Protein AF-A0A1I0Z2L7-F1 (afdb_monomer)

Sequence (50 aa):
MPRKNYTIEFKQIVLDAYEHKGFSLKGIYQKYGVHHTALMDWKKSVTKYG

Mean predicted aligned error: 5.94 Å

pLDDT: mean 79.65, std 13.73, range [39.91, 90.75]

Solvent-accessible surface area (backbone atoms only — not comparable to full-atom values): 3115 Å² total; per-residue (Å²): 130,85,82,79,83,75,52,71,69,57,54,49,55,53,49,46,40,42,72,75,65,67,43,48,64,67,52,43,28,74,76,69,70,43,54,60,68,61,52,51,55,48,51,59,55,55,63,72,76,107

Secondary structure (DSSP, 8-state):
-------HHHHHHHHHHHHTS---HHHHHHHH---HHHHHHHHHHHHTT-

Radius of gyration: 10.49 Å; Cα contacts (8 Å, |Δi|>4): 28; chains: 1; bounding box: 26×20×25 Å

Nearest PDB structures (foldseek):
  2w48-assembly1_B  TM=7.906E-01  e=1.010E+00  Klebsiella pneumoniae
  7bcb-assembly1_A  TM=7.333E-01  e=7.011E-01  Escherichia coli K-12
  7bca-assembly1_B  TM=6.909E-01  e=6.517E-01  Escherichia coli K-12
  8r7y-assembly2_D  TM=7.804E-01  e=1.456E+00  Bacillus subtilis subsp. subtilis str. 168

InterPro domains:
  IPR009057 Homedomain-like superfamily [SSF46689] (1-47)
  IPR036388 Winged helix-like DNA-binding domain superfamily [G3DSA:1.10.10.10] (1-50)

Structure (mmCIF, N/CA/C/O backbone):
data_AF-A0A1I0Z2L7-F1
#
_entry.id   AF-A0A1I0Z2L7-F1
#
loop_
_atom_site.group_PDB
_atom_site.id
_atom_site.type_symbol
_atom_site.label_atom_id
_atom_site.label_alt_id
_atom_site.label_comp_id
_atom_site.label_asym_id
_atom_site.label_entity_id
_atom_site.label_seq_id
_atom_site.pdbx_PDB_ins_code
_atom_site.Cartn_x
_atom_site.Cartn_y
_atom_site.Cartn_z
_atom_site.occupancy
_atom_site.B_iso_or_equiv
_atom_site.auth_seq_id
_atom_site.auth_comp_id
_atom_site.auth_asym_id
_atom_site.auth_atom_id
_atom_site.pd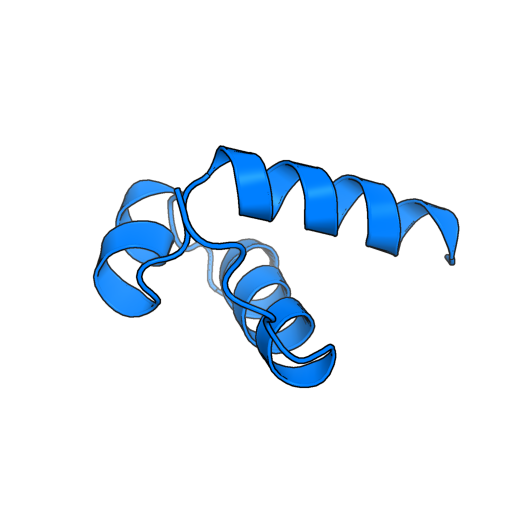bx_PDB_model_num
ATOM 1 N N . MET A 1 1 ? -3.232 -13.304 -14.764 1.00 39.91 1 MET A N 1
ATOM 2 C CA . MET A 1 1 ? -3.232 -11.823 -14.816 1.00 39.91 1 MET A CA 1
ATOM 3 C C . MET A 1 1 ? -1.809 -11.343 -15.078 1.00 39.91 1 MET A C 1
ATOM 5 O O . MET A 1 1 ? -0.908 -11.908 -14.463 1.00 39.91 1 MET A O 1
ATOM 9 N N . PRO A 1 2 ? -1.574 -10.381 -15.989 1.00 43.19 2 PRO A N 1
ATOM 10 C CA . PRO A 1 2 ? -0.232 -9.858 -16.242 1.00 43.19 2 PRO A CA 1
ATOM 11 C C . PRO A 1 2 ? 0.339 -9.258 -14.953 1.00 43.19 2 PRO A C 1
ATOM 13 O O . PRO A 1 2 ? -0.361 -8.549 -14.226 1.00 43.19 2 PRO A O 1
ATOM 16 N N . ARG A 1 3 ? 1.597 -9.584 -14.639 1.00 55.22 3 ARG A N 1
ATOM 17 C CA . ARG A 1 3 ? 2.283 -9.063 -13.452 1.00 55.22 3 ARG A CA 1
ATOM 18 C C . ARG A 1 3 ? 2.530 -7.573 -13.677 1.00 55.22 3 ARG A C 1
ATOM 20 O O . ARG A 1 3 ? 3.457 -7.200 -14.386 1.00 55.22 3 ARG A O 1
ATOM 27 N N . LYS A 1 4 ? 1.674 -6.718 -13.113 1.00 66.56 4 LYS A N 1
ATOM 28 C CA . LYS A 1 4 ? 1.948 -5.281 -13.028 1.00 66.56 4 LYS A CA 1
ATOM 29 C C . LYS A 1 4 ? 3.228 -5.112 -12.204 1.00 66.56 4 LYS A C 1
ATOM 31 O O . LYS A 1 4 ? 3.232 -5.401 -11.008 1.00 66.56 4 LYS A O 1
ATOM 36 N N . ASN A 1 5 ? 4.317 -4.700 -12.850 1.00 70.94 5 ASN A N 1
ATOM 37 C CA . ASN A 1 5 ? 5.563 -4.381 -12.163 1.00 70.94 5 ASN A CA 1
ATOM 38 C C . ASN A 1 5 ? 5.412 -3.015 -11.495 1.00 70.94 5 ASN A C 1
ATOM 40 O O . ASN A 1 5 ? 5.618 -1.975 -12.110 1.00 70.94 5 ASN A O 1
ATOM 44 N N . TYR A 1 6 ? 5.007 -3.033 -10.229 1.00 79.94 6 TYR A N 1
ATOM 45 C CA . TYR A 1 6 ? 4.987 -1.843 -9.390 1.00 79.94 6 TYR A CA 1
ATOM 46 C C . TYR A 1 6 ? 6.409 -1.501 -8.944 1.00 79.94 6 TYR A C 1
ATOM 48 O O . TYR A 1 6 ? 7.121 -2.374 -8.433 1.00 7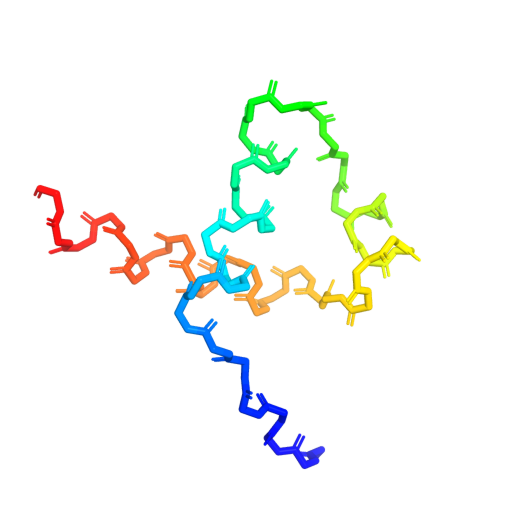9.94 6 TYR A O 1
ATOM 56 N N . THR A 1 7 ? 6.804 -0.240 -9.118 1.00 85.00 7 THR A N 1
ATOM 57 C CA . THR A 1 7 ? 8.087 0.280 -8.630 1.00 85.00 7 THR A CA 1
ATOM 58 C C . THR A 1 7 ? 8.146 0.235 -7.102 1.00 85.00 7 THR A C 1
ATOM 60 O O . THR A 1 7 ? 7.116 0.199 -6.426 1.00 85.00 7 THR A O 1
ATOM 63 N N . ILE A 1 8 ? 9.359 0.213 -6.544 1.00 83.44 8 ILE A N 1
ATOM 64 C CA . ILE A 1 8 ? 9.570 0.174 -5.087 1.00 83.44 8 ILE A CA 1
ATOM 65 C C . ILE A 1 8 ? 8.963 1.418 -4.422 1.00 83.44 8 ILE A C 1
ATOM 67 O O . ILE A 1 8 ? 8.221 1.278 -3.452 1.00 83.44 8 ILE A O 1
ATOM 71 N N . GLU A 1 9 ? 9.182 2.600 -5.004 1.00 85.94 9 GLU A N 1
ATOM 72 C CA . GLU A 1 9 ? 8.604 3.866 -4.528 1.00 85.94 9 GLU A CA 1
ATOM 73 C C . GLU A 1 9 ? 7.074 3.817 -4.477 1.00 85.94 9 GLU A C 1
ATOM 75 O O . GLU A 1 9 ? 6.462 4.201 -3.482 1.00 85.94 9 GLU A O 1
ATOM 80 N N . PHE A 1 10 ? 6.432 3.275 -5.517 1.00 88.06 10 PHE A N 1
ATOM 81 C CA . PHE A 1 10 ? 4.977 3.161 -5.534 1.00 88.06 10 PHE A CA 1
ATOM 82 C C . PHE A 1 10 ? 4.468 2.255 -4.409 1.00 88.06 10 PHE A C 1
ATOM 84 O O . PHE A 1 10 ? 3.499 2.597 -3.733 1.00 88.06 10 PHE A O 1
ATOM 91 N N . LYS A 1 11 ? 5.131 1.117 -4.161 1.00 87.38 11 LYS A N 1
ATOM 92 C CA . LYS A 1 11 ? 4.759 0.219 -3.056 1.00 87.38 11 LYS A CA 1
ATOM 93 C C . LYS A 1 11 ? 4.867 0.921 -1.703 1.00 87.38 11 LYS A C 1
ATOM 95 O O . LYS A 1 11 ? 3.974 0.747 -0.878 1.00 87.38 11 LYS A O 1
ATOM 100 N N . GLN A 1 12 ? 5.908 1.727 -1.495 1.00 86.50 12 GLN A N 1
ATOM 101 C CA . GLN A 1 12 ? 6.090 2.506 -0.266 1.00 86.50 12 GLN A CA 1
ATOM 102 C C . GLN A 1 12 ? 4.983 3.546 -0.080 1.00 86.50 12 GLN A C 1
ATOM 104 O O . GLN A 1 12 ? 4.393 3.593 0.991 1.00 86.50 12 GLN A O 1
ATOM 109 N N . ILE A 1 13 ? 4.624 4.302 -1.123 1.00 89.12 13 ILE A N 1
ATOM 110 C CA . ILE A 1 13 ? 3.529 5.288 -1.055 1.00 89.12 13 ILE A CA 1
ATOM 111 C C . ILE A 1 13 ? 2.199 4.619 -0.678 1.00 89.12 13 ILE A C 1
ATOM 113 O O . ILE A 1 13 ? 1.422 5.160 0.108 1.00 89.12 13 ILE A O 1
ATOM 117 N N . VAL A 1 14 ? 1.917 3.443 -1.246 1.00 89.06 14 VAL A N 1
ATOM 118 C CA . VAL A 1 14 ? 0.672 2.710 -0.973 1.00 89.06 14 VAL A CA 1
ATOM 119 C C . VAL A 1 14 ? 0.667 2.138 0.449 1.00 89.06 14 VAL A C 1
ATOM 121 O O . VAL A 1 14 ? -0.365 2.196 1.117 1.00 89.06 14 VAL A O 1
ATOM 124 N N . LEU A 1 15 ? 1.799 1.603 0.921 1.00 87.44 15 LEU A N 1
ATOM 125 C CA . LEU A 1 15 ? 1.942 1.105 2.292 1.00 87.44 15 LEU A CA 1
ATOM 126 C C . LEU A 1 15 ? 1.846 2.240 3.318 1.00 87.44 15 LEU A C 1
ATOM 128 O O . LEU A 1 15 ? 1.108 2.099 4.287 1.00 87.44 15 LEU A O 1
ATOM 132 N N . ASP A 1 16 ? 2.481 3.383 3.061 1.00 88.50 16 ASP A N 1
ATOM 133 C CA . ASP A 1 16 ? 2.377 4.585 3.894 1.00 88.50 16 ASP A CA 1
ATOM 134 C C . ASP A 1 16 ? 0.928 5.086 3.978 1.00 88.50 16 ASP A C 1
ATOM 136 O O . ASP A 1 16 ? 0.398 5.341 5.059 1.00 88.50 16 ASP A O 1
ATOM 140 N N . ALA A 1 17 ? 0.220 5.129 2.845 1.00 87.69 17 ALA A N 1
ATOM 141 C CA . ALA A 1 17 ? -1.196 5.480 2.832 1.00 87.69 17 ALA A CA 1
ATOM 142 C C . ALA A 1 17 ? -2.054 4.487 3.639 1.00 87.69 17 ALA A C 1
ATOM 144 O O . ALA A 1 17 ? -3.025 4.889 4.284 1.00 87.69 17 ALA A O 1
ATOM 145 N N . TYR A 1 18 ? -1.715 3.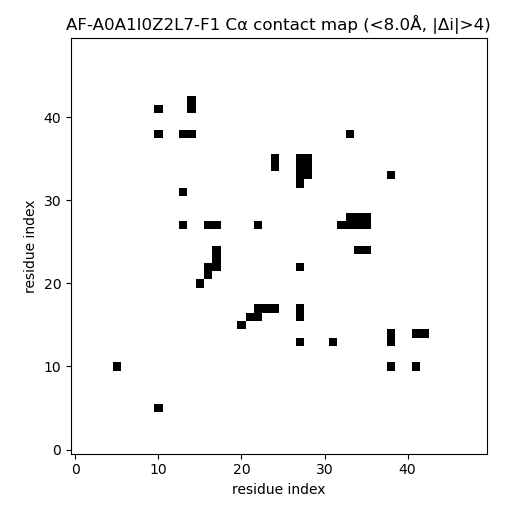199 3.619 1.00 87.31 18 TYR A N 1
ATOM 146 C CA . TYR A 1 18 ? -2.426 2.188 4.395 1.00 87.31 18 TYR A CA 1
ATOM 147 C C . TYR A 1 18 ? -2.149 2.306 5.903 1.00 87.31 18 TYR A C 1
ATOM 149 O O . TYR A 1 18 ? -3.090 2.249 6.692 1.00 87.31 18 TYR A O 1
ATOM 157 N N . GLU A 1 19 ? -0.893 2.503 6.306 1.00 84.31 19 GLU A N 1
ATOM 158 C CA . GLU A 1 19 ? -0.486 2.502 7.719 1.00 84.31 19 GLU A CA 1
ATOM 159 C C . GLU A 1 19 ? -0.682 3.854 8.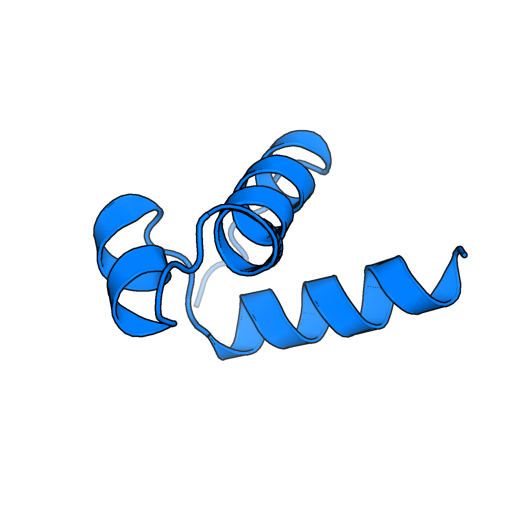411 1.00 84.31 19 GLU A C 1
ATOM 161 O O . GLU A 1 19 ? -1.202 3.899 9.524 1.00 84.31 19 GLU A O 1
ATOM 166 N N . HIS A 1 20 ? -0.329 4.959 7.754 1.00 81.44 20 HIS A N 1
ATOM 167 C CA . HIS A 1 20 ? -0.316 6.287 8.374 1.00 81.44 20 HIS A CA 1
ATOM 168 C C . HIS A 1 20 ? -1.562 7.116 8.070 1.00 81.44 20 HIS A C 1
ATOM 170 O O . HIS A 1 20 ? -1.974 7.936 8.888 1.00 81.44 20 HIS A O 1
ATOM 176 N N . LYS A 1 21 ? -2.194 6.913 6.908 1.00 79.44 21 LYS A N 1
ATOM 177 C CA . LYS A 1 21 ? -3.390 7.683 6.513 1.00 79.44 21 LYS A CA 1
ATOM 178 C C . LYS A 1 21 ? -4.707 6.970 6.823 1.00 79.44 21 LYS A C 1
ATOM 180 O O . LYS A 1 21 ? -5.767 7.500 6.500 1.00 79.44 21 LYS A O 1
ATOM 185 N N . GLY A 1 22 ? -4.650 5.782 7.430 1.00 79.38 22 GLY A N 1
ATOM 186 C CA . GLY A 1 22 ? -5.830 5.031 7.867 1.00 79.38 22 GLY A CA 1
ATOM 187 C C . GLY A 1 22 ? -6.751 4.590 6.725 1.00 79.38 22 GLY A C 1
ATOM 188 O O . GLY A 1 22 ? -7.939 4.353 6.949 1.00 79.38 22 GLY A O 1
ATOM 189 N N . PHE A 1 23 ? -6.247 4.500 5.487 1.00 83.38 23 PHE A N 1
ATOM 190 C CA . PHE A 1 23 ? -7.065 4.028 4.373 1.00 83.38 23 PHE A CA 1
ATOM 191 C C . PHE A 1 23 ? -7.451 2.562 4.581 1.00 83.38 23 PHE A C 1
ATOM 193 O O . PHE A 1 23 ? -6.612 1.697 4.818 1.00 83.38 23 PHE A O 1
ATOM 200 N N . SER A 1 24 ? -8.737 2.254 4.411 1.00 85.81 24 SER A N 1
ATOM 201 C CA . SER A 1 24 ? -9.196 0.866 4.365 1.00 85.81 24 SER A CA 1
ATOM 202 C C . SER A 1 24 ? -8.690 0.164 3.100 1.00 85.81 24 SER A C 1
ATOM 204 O O . SER A 1 24 ? -8.400 0.802 2.085 1.00 85.81 24 SER A O 1
ATOM 206 N N . LEU A 1 25 ? -8.660 -1.173 3.113 1.00 85.31 25 LEU A N 1
ATOM 207 C CA . LEU A 1 25 ? -8.288 -1.980 1.940 1.00 85.31 25 LEU A CA 1
ATOM 208 C C . LEU A 1 25 ? -9.112 -1.616 0.695 1.00 85.31 25 LEU A C 1
ATOM 210 O O . LEU A 1 25 ? -8.586 -1.566 -0.416 1.00 85.31 25 LEU A O 1
ATOM 214 N N . LYS A 1 26 ? -10.399 -1.306 0.890 1.00 87.62 26 LYS A N 1
ATOM 215 C CA . LYS A 1 26 ? -11.288 -0.833 -0.176 1.00 87.62 26 LYS A CA 1
ATOM 216 C C . LYS A 1 26 ? -10.856 0.536 -0.707 1.00 87.62 26 LYS A C 1
ATOM 218 O O . LYS A 1 26 ? -10.844 0.729 -1.918 1.00 87.62 26 LYS A O 1
ATOM 223 N N . GLY A 1 27 ? -10.468 1.457 0.176 1.00 88.62 27 GLY A N 1
ATOM 224 C CA . GLY A 1 27 ? -9.951 2.772 -0.206 1.00 88.62 27 GLY A CA 1
ATOM 225 C C . GLY A 1 27 ? -8.646 2.682 -0.999 1.00 88.62 27 GLY A C 1
ATOM 226 O O . GLY A 1 27 ? -8.499 3.361 -2.013 1.00 88.62 27 GLY A O 1
ATOM 227 N N . ILE A 1 28 ? -7.738 1.784 -0.605 1.00 90.75 28 ILE A N 1
ATOM 228 C CA . ILE A 1 28 ? -6.501 1.521 -1.353 1.00 90.75 28 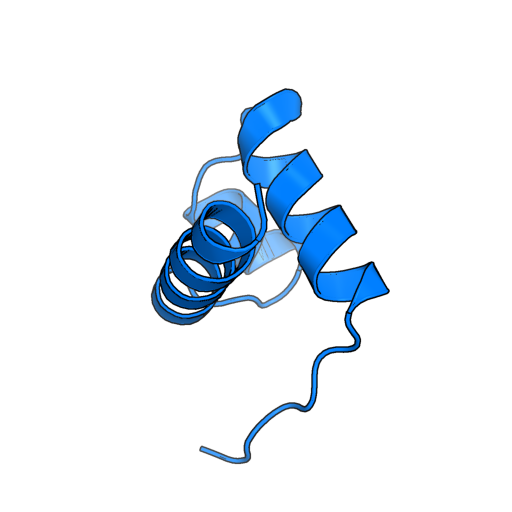ILE A CA 1
ATOM 229 C C . ILE A 1 28 ? -6.804 0.967 -2.747 1.00 90.75 28 ILE A C 1
ATOM 231 O O . ILE A 1 28 ? -6.254 1.457 -3.735 1.00 90.75 28 ILE A O 1
ATOM 235 N N . TYR A 1 29 ? -7.716 -0.000 -2.846 1.00 89.12 29 TYR A N 1
ATOM 236 C CA . TYR A 1 29 ? -8.136 -0.545 -4.134 1.00 89.12 29 TYR A CA 1
ATOM 237 C C . TYR A 1 29 ? -8.757 0.525 -5.039 1.00 89.12 29 TYR A C 1
ATOM 239 O O . TYR A 1 29 ? -8.378 0.633 -6.201 1.00 89.12 29 TYR A O 1
ATOM 247 N N . GLN A 1 30 ? -9.661 1.354 -4.513 1.00 89.56 30 GLN A N 1
ATOM 248 C CA . GLN A 1 30 ? -10.318 2.405 -5.295 1.00 89.56 30 GLN A CA 1
ATOM 249 C C . GLN A 1 30 ? -9.353 3.509 -5.742 1.00 89.56 30 GLN A C 1
ATOM 251 O O . GLN A 1 30 ? -9.479 4.010 -6.855 1.00 89.56 30 GLN A O 1
ATOM 256 N N . LYS A 1 31 ? -8.393 3.889 -4.892 1.00 89.06 31 LYS A N 1
ATOM 257 C CA . LYS A 1 31 ? -7.484 5.009 -5.159 1.00 89.06 31 LYS A CA 1
ATOM 258 C C . LYS A 1 31 ? -6.270 4.619 -5.998 1.00 89.06 31 LYS A C 1
ATOM 260 O O . LYS A 1 31 ? -5.862 5.381 -6.867 1.00 89.06 31 LYS A O 1
ATOM 265 N N . TYR A 1 32 ? -5.688 3.453 -5.727 1.00 87.00 32 TYR A N 1
ATOM 266 C CA . TYR A 1 32 ? -4.424 3.013 -6.325 1.00 87.00 32 TYR A CA 1
ATOM 267 C C . TYR A 1 32 ? -4.587 1.810 -7.262 1.00 87.00 32 TYR A C 1
ATOM 269 O O . TYR A 1 32 ? -3.625 1.407 -7.915 1.00 87.00 32 TYR A O 1
ATOM 277 N N . GLY A 1 33 ? -5.774 1.196 -7.328 1.00 88.00 33 GLY A N 1
ATOM 278 C CA . GLY A 1 33 ? -6.009 -0.013 -8.124 1.00 88.00 33 GLY A CA 1
ATOM 279 C C . GLY A 1 33 ? -5.259 -1.241 -7.599 1.00 88.00 33 GLY A C 1
ATOM 280 O O . GLY A 1 33 ? -5.076 -2.215 -8.333 1.00 88.00 33 GLY A O 1
ATOM 281 N N . VAL A 1 3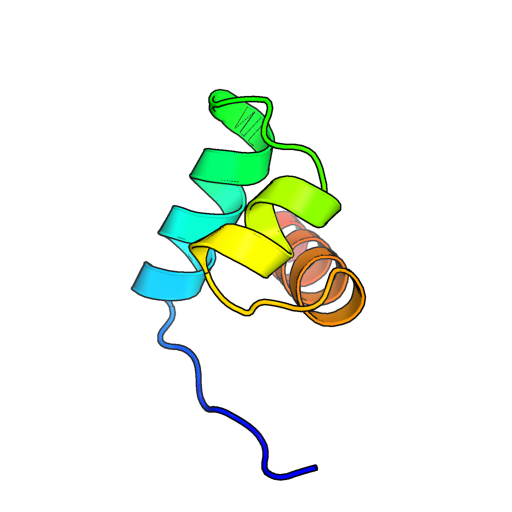4 ? -4.782 -1.188 -6.352 1.00 88.00 34 VAL A N 1
ATOM 282 C CA . VAL A 1 34 ? -3.988 -2.251 -5.733 1.00 88.00 34 VAL A CA 1
ATOM 283 C C . VAL A 1 34 ? -4.907 -3.189 -4.970 1.00 88.00 34 VAL A C 1
ATOM 285 O O . VAL A 1 34 ? -5.685 -2.775 -4.113 1.00 88.00 34 VAL A O 1
ATOM 288 N N . HIS A 1 35 ? -4.804 -4.479 -5.278 1.00 87.94 35 HIS A N 1
ATOM 289 C CA . HIS A 1 35 ? -5.554 -5.504 -4.569 1.00 87.94 35 HIS A CA 1
ATOM 290 C C . HIS A 1 35 ? -4.962 -5.747 -3.177 1.00 87.94 35 HIS A C 1
ATOM 292 O O . HIS A 1 35 ? -3.745 -5.731 -2.994 1.00 87.94 35 HIS A O 1
ATOM 298 N N . HIS A 1 36 ? -5.825 -6.037 -2.205 1.00 84.38 36 HIS A N 1
ATOM 299 C CA . HIS A 1 36 ? -5.417 -6.251 -0.815 1.00 84.38 36 HIS A CA 1
ATOM 300 C C . HIS A 1 36 ? -4.395 -7.388 -0.644 1.00 84.38 36 HIS A C 1
ATOM 302 O O . HIS A 1 36 ? -3.528 -7.301 0.217 1.00 84.38 36 HIS A O 1
ATOM 308 N N . THR A 1 37 ? -4.453 -8.429 -1.479 1.00 87.81 37 THR A N 1
ATOM 309 C CA . THR A 1 37 ? -3.484 -9.537 -1.472 1.00 87.81 37 THR A CA 1
ATOM 310 C C . THR A 1 37 ? -2.071 -9.054 -1.795 1.00 87.81 37 THR A C 1
ATOM 312 O O . THR A 1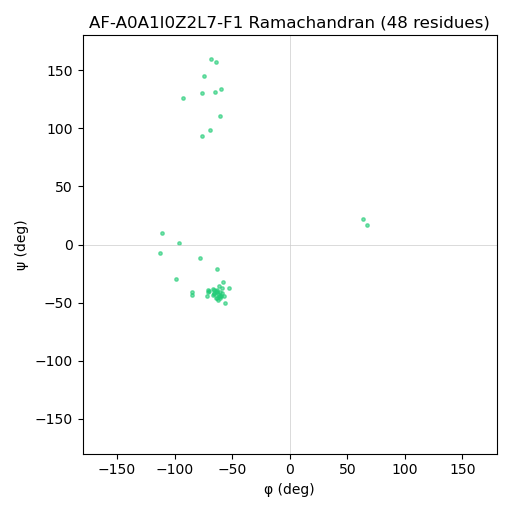 37 ? -1.143 -9.334 -1.045 1.00 87.81 37 THR A O 1
ATOM 315 N N . ALA A 1 38 ? -1.919 -8.242 -2.847 1.00 87.12 38 ALA A N 1
ATOM 316 C CA . ALA A 1 38 ? -0.633 -7.653 -3.218 1.00 87.12 38 ALA A CA 1
ATOM 317 C C . ALA A 1 38 ? -0.100 -6.712 -2.126 1.00 87.12 38 ALA A C 1
ATOM 319 O O . ALA A 1 38 ? 1.090 -6.732 -1.827 1.00 87.12 38 ALA A O 1
ATOM 320 N N . LEU A 1 39 ? -0.985 -5.931 -1.498 1.00 86.88 39 LEU A N 1
ATOM 321 C CA . LEU A 1 39 ? -0.621 -5.052 -0.386 1.00 86.88 39 LEU A CA 1
ATOM 322 C C . LEU A 1 39 ? -0.063 -5.840 0.810 1.00 86.88 39 LEU A C 1
ATOM 324 O O . LEU A 1 39 ? 0.962 -5.461 1.373 1.00 86.88 39 LEU A O 1
ATOM 328 N N . MET A 1 40 ? -0.709 -6.951 1.176 1.00 86.56 40 MET A N 1
ATOM 329 C CA . MET A 1 40 ? -0.263 -7.815 2.276 1.00 86.56 40 MET A CA 1
ATOM 330 C C . MET A 1 40 ? 1.080 -8.489 1.973 1.00 86.56 40 MET A C 1
ATOM 332 O O . MET A 1 40 ? 1.936 -8.570 2.856 1.00 86.56 40 MET A O 1
ATOM 336 N N . ASP A 1 41 ? 1.297 -8.922 0.730 1.00 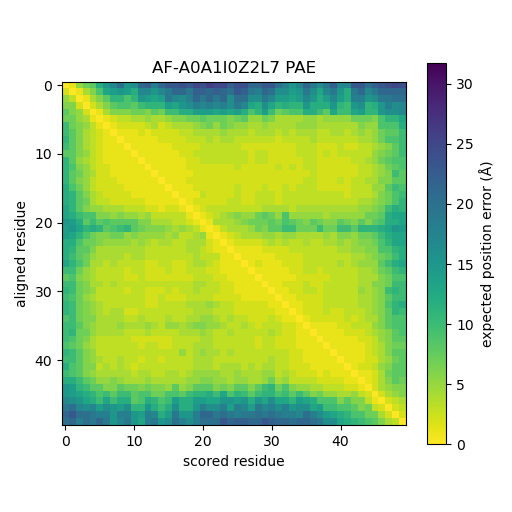87.19 41 ASP A N 1
ATOM 337 C CA . ASP A 1 41 ? 2.582 -9.481 0.296 1.00 87.19 41 ASP A CA 1
ATOM 338 C C . ASP A 1 41 ? 3.709 -8.442 0.363 1.00 87.19 41 ASP A C 1
ATOM 340 O O . ASP A 1 41 ? 4.824 -8.752 0.795 1.00 87.19 41 ASP A O 1
ATOM 344 N N . TRP A 1 42 ? 3.431 -7.190 -0.017 1.00 86.81 42 TRP A N 1
ATOM 345 C CA . TRP A 1 42 ? 4.403 -6.100 0.105 1.00 86.81 42 TRP A CA 1
ATOM 346 C C . TRP A 1 42 ? 4.697 -5.773 1.558 1.00 86.81 42 TRP A C 1
ATOM 348 O O . TRP A 1 42 ? 5.867 -5.649 1.906 1.00 86.81 42 TRP A O 1
ATOM 358 N N . LYS A 1 43 ? 3.670 -5.715 2.412 1.00 81.88 43 LYS A N 1
ATOM 359 C CA . LYS A 1 43 ? 3.845 -5.489 3.848 1.00 81.88 43 LYS A CA 1
ATOM 360 C C . LYS A 1 43 ? 4.770 -6.545 4.456 1.00 81.88 43 LYS A C 1
ATOM 362 O O . LYS A 1 43 ? 5.781 -6.185 5.043 1.00 81.88 43 LYS A O 1
ATOM 367 N N . LYS A 1 44 ? 4.509 -7.835 4.206 1.00 81.94 44 LYS A N 1
ATOM 368 C CA . LYS A 1 44 ? 5.378 -8.942 4.657 1.00 81.94 44 LYS A CA 1
ATOM 369 C C . LYS A 1 44 ? 6.808 -8.841 4.126 1.00 81.94 44 LYS A C 1
ATOM 371 O O . LYS A 1 44 ? 7.749 -9.192 4.831 1.00 81.94 44 LYS A O 1
ATOM 376 N N . SER A 1 45 ? 6.970 -8.390 2.883 1.00 75.12 45 SER A N 1
ATOM 377 C CA . SER A 1 45 ? 8.290 -8.229 2.269 1.00 75.12 45 SER A CA 1
ATOM 378 C C . SER A 1 45 ? 9.075 -7.081 2.902 1.00 75.12 45 SER A C 1
ATOM 380 O O . SER A 1 45 ? 10.266 -7.234 3.134 1.00 75.12 45 SER A O 1
ATOM 382 N N . VAL A 1 46 ? 8.420 -5.959 3.216 1.00 68.75 46 VAL A N 1
ATOM 383 C CA . VAL A 1 46 ? 9.056 -4.781 3.828 1.00 68.75 46 VAL A CA 1
ATOM 384 C C . VAL A 1 46 ? 9.446 -5.046 5.284 1.00 68.75 46 VAL A C 1
ATOM 386 O O . VAL A 1 46 ? 10.551 -4.689 5.674 1.00 68.75 46 VAL A O 1
ATOM 389 N N . THR A 1 47 ? 8.623 -5.757 6.067 1.00 58.91 47 THR A N 1
ATOM 390 C CA . THR A 1 47 ? 8.965 -6.109 7.464 1.00 58.91 47 THR A CA 1
ATOM 391 C C . THR A 1 47 ? 10.194 -7.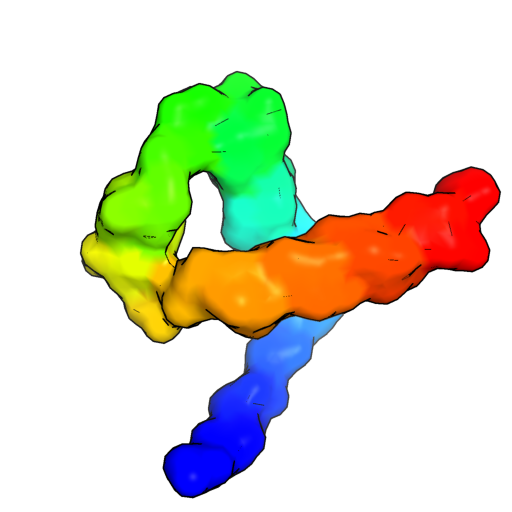019 7.571 1.00 58.91 47 THR A C 1
ATOM 393 O O . THR A 1 47 ? 10.830 -7.066 8.614 1.00 58.91 47 THR A O 1
ATOM 396 N N . LYS A 1 48 ? 10.559 -7.739 6.502 1.00 52.62 48 LYS A N 1
ATOM 397 C CA . LYS A 1 48 ? 11.734 -8.625 6.486 1.00 52.62 48 LYS A CA 1
ATOM 398 C C . LYS A 1 48 ? 13.070 -7.876 6.330 1.00 52.62 48 LYS A C 1
ATOM 400 O O . LYS A 1 48 ? 14.116 -8.493 6.491 1.00 52.62 48 LYS A O 1
ATOM 405 N N . TYR A 1 49 ? 13.036 -6.584 5.997 1.00 48.09 49 TYR A N 1
ATOM 406 C CA . TYR A 1 49 ? 14.221 -5.730 5.840 1.00 48.09 49 TYR A CA 1
ATOM 407 C C . TYR A 1 49 ? 14.346 -4.658 6.940 1.00 48.09 49 TYR A C 1
ATOM 409 O O . TYR A 1 49 ? 15.164 -3.752 6.793 1.00 48.09 49 TYR A O 1
ATOM 417 N N . GLY A 1 50 ? 13.524 -4.742 7.994 1.00 42.31 50 GLY A N 1
ATOM 418 C CA . GLY A 1 50 ? 13.614 -3.898 9.190 1.00 42.31 50 GLY A CA 1
ATOM 419 C C . GLY A 1 50 ? 14.510 -4.501 10.259 1.00 42.31 50 GLY A C 1
ATOM 420 O O . GLY A 1 50 ? 14.509 -5.747 10.378 1.00 42.31 50 GLY A O 1
#

Organism: NCBI:txid237679

Foldseek 3Di:
DPPPPDDPVRLVVLLCCVPPVVQDQVRSCVPVVDHPVVNVVSVVVVVVVD